Protein AF-A0A7Y3AX59-F1 (afdb_monomer)

Radius of gyration: 19.72 Å; Cα contacts (8 Å, |Δi|>4): 75; chains: 1; bounding box: 34×49×61 Å

Structure (mmCIF, N/CA/C/O backbone):
data_AF-A0A7Y3AX59-F1
#
_entry.id   AF-A0A7Y3AX59-F1
#
loop_
_atom_site.group_PDB
_atom_site.id
_atom_site.type_symbol
_atom_site.label_atom_id
_atom_site.label_alt_id
_atom_site.label_comp_id
_atom_site.label_asym_id
_atom_site.label_entity_id
_atom_site.label_seq_id
_atom_site.pdbx_PDB_ins_code
_atom_site.Cartn_x
_atom_site.Cartn_y
_atom_site.Cartn_z
_atom_site.occupancy
_atom_site.B_iso_or_equiv
_atom_site.auth_seq_id
_atom_site.auth_comp_id
_atom_site.auth_asym_id
_atom_site.auth_atom_id
_atom_site.pdbx_PDB_model_num
ATOM 1 N N . MET A 1 1 ? -11.140 39.026 41.147 1.00 36.81 1 MET A N 1
ATOM 2 C CA . MET A 1 1 ? -11.061 39.387 39.718 1.00 36.81 1 MET A CA 1
ATOM 3 C C . MET A 1 1 ? -10.270 38.293 39.015 1.00 36.81 1 MET A C 1
ATOM 5 O O . MET A 1 1 ? -9.092 38.132 39.285 1.00 36.81 1 MET A O 1
ATOM 9 N N . THR A 1 2 ? -11.024 37.458 38.293 1.00 37.19 2 THR A N 1
ATOM 10 C CA . THR A 1 2 ? -10.661 36.501 37.228 1.00 37.19 2 THR A CA 1
ATOM 11 C C . THR A 1 2 ? -9.332 35.735 37.302 1.00 37.19 2 THR A C 1
ATOM 13 O O . THR A 1 2 ? -8.316 36.144 36.750 1.00 37.19 2 THR A O 1
ATOM 16 N N . ALA A 1 3 ? -9.410 34.522 37.863 1.00 39.97 3 ALA A N 1
ATOM 17 C CA . ALA A 1 3 ? -8.539 33.414 37.489 1.00 39.97 3 ALA A CA 1
ATOM 18 C C . ALA A 1 3 ? -8.869 32.987 36.048 1.00 39.97 3 ALA A C 1
ATOM 20 O O . ALA A 1 3 ? -10.011 32.635 35.744 1.00 39.97 3 ALA A O 1
ATOM 21 N N . ILE A 1 4 ? -7.882 33.041 35.156 1.00 49.25 4 ILE A N 1
ATOM 22 C CA . ILE A 1 4 ? -7.990 32.502 33.799 1.00 49.25 4 ILE A CA 1
ATOM 23 C C . ILE A 1 4 ? -7.818 30.986 33.925 1.00 49.25 4 ILE A C 1
ATOM 25 O O . ILE A 1 4 ? -6.703 30.478 34.017 1.00 49.25 4 ILE A O 1
ATOM 29 N N . GLY A 1 5 ? -8.939 30.271 34.023 1.00 50.12 5 GLY A N 1
ATOM 30 C CA . GLY A 1 5 ? -8.960 28.814 33.921 1.00 50.12 5 GLY A CA 1
ATOM 31 C C . GLY A 1 5 ? -8.500 28.355 32.529 1.00 50.12 5 GLY A C 1
ATOM 32 O O . GLY A 1 5 ? -8.593 29.123 31.566 1.00 50.12 5 GLY A O 1
ATOM 33 N N . PRO A 1 6 ? -7.990 27.119 32.391 1.00 51.47 6 PRO A N 1
ATOM 34 C CA . PRO A 1 6 ? -7.560 26.609 31.100 1.00 51.47 6 PRO A CA 1
ATOM 35 C C . PRO A 1 6 ? -8.753 26.545 30.142 1.00 51.47 6 PRO A C 1
ATOM 37 O O . PRO A 1 6 ? -9.829 26.057 30.487 1.00 51.47 6 PRO A O 1
ATOM 40 N N . ILE A 1 7 ? -8.538 27.057 28.931 1.00 53.62 7 ILE A N 1
ATOM 41 C CA . ILE A 1 7 ? -9.505 27.102 27.835 1.00 53.62 7 ILE A CA 1
ATOM 42 C C . ILE A 1 7 ? -9.912 25.663 27.482 1.00 53.62 7 ILE A C 1
ATOM 44 O O . ILE A 1 7 ? -9.201 24.933 26.791 1.00 53.62 7 ILE A O 1
ATOM 48 N N . SER A 1 8 ? -11.071 25.257 27.994 1.00 53.12 8 SER A N 1
ATOM 49 C CA . SER A 1 8 ? -11.841 24.101 27.546 1.00 53.12 8 SER A CA 1
ATOM 50 C C . SER A 1 8 ? -12.310 24.375 26.116 1.00 53.12 8 SER A C 1
ATOM 52 O O . SER A 1 8 ? -13.215 25.185 25.925 1.00 53.12 8 SER A O 1
ATOM 54 N N . GLY A 1 9 ? -11.713 23.734 25.107 1.00 43.22 9 GLY A N 1
ATOM 55 C CA . GLY A 1 9 ? -12.254 23.860 23.748 1.00 43.22 9 GLY A CA 1
ATOM 56 C C . GLY A 1 9 ? -11.442 23.327 22.572 1.00 43.22 9 GLY A C 1
ATOM 57 O O . GLY A 1 9 ? -11.976 23.310 21.469 1.00 43.22 9 GLY A O 1
ATOM 58 N N . VAL A 1 10 ? -10.199 22.868 22.739 1.00 45.25 10 VAL A N 1
ATOM 59 C CA . VAL A 1 10 ? -9.483 22.231 21.617 1.00 45.25 10 VAL A CA 1
ATOM 60 C C . VAL A 1 10 ? -9.701 20.721 21.695 1.00 45.25 10 VAL A C 1
ATOM 62 O O . VAL A 1 10 ? -9.285 20.123 22.692 1.00 45.25 10 VAL A O 1
ATOM 65 N N . PRO A 1 11 ? -10.310 20.067 20.684 1.00 42.00 11 PRO A N 1
ATOM 66 C CA . PRO A 1 11 ? -10.328 18.616 20.623 1.00 42.00 11 PRO A CA 1
ATOM 67 C C . PRO A 1 11 ? -8.873 18.149 20.579 1.00 42.00 11 PRO A C 1
ATOM 69 O O . PRO A 1 11 ? -8.187 18.299 19.565 1.00 42.00 11 PRO A O 1
ATOM 72 N N . ARG A 1 12 ? -8.363 17.597 21.685 1.00 44.75 12 ARG A N 1
ATOM 73 C CA . ARG A 1 12 ? -7.166 16.763 21.609 1.00 44.75 12 ARG A CA 1
ATOM 74 C C . ARG A 1 12 ? -7.587 15.551 20.799 1.00 44.75 12 ARG A C 1
ATOM 76 O O . ARG A 1 12 ? -8.217 14.647 21.338 1.00 44.75 12 ARG A O 1
ATOM 83 N N . TYR A 1 13 ? -7.280 15.545 19.505 1.00 45.62 13 TYR A N 1
ATOM 84 C CA . TYR A 1 13 ? -7.302 14.313 18.733 1.00 45.62 13 TYR A CA 1
ATOM 85 C C . TYR A 1 13 ? -6.476 13.298 19.521 1.00 45.62 13 TYR A C 1
ATOM 87 O O . TYR A 1 13 ? -5.268 13.482 19.683 1.00 45.62 13 TYR A O 1
ATOM 95 N N . SER A 1 14 ? -7.128 12.275 20.076 1.00 65.31 14 SER A N 1
ATOM 96 C CA . SER A 1 14 ? -6.423 11.188 20.745 1.00 65.31 14 SER A CA 1
ATOM 97 C C . SER A 1 14 ? -5.360 10.649 19.786 1.00 65.31 14 SER A C 1
ATOM 99 O O . SER A 1 14 ? -5.554 10.630 18.564 1.00 65.31 14 SER A O 1
ATOM 101 N N . SER A 1 15 ? -4.207 10.232 20.313 1.00 64.06 15 SER A N 1
ATOM 102 C CA . SER A 1 15 ? -3.150 9.606 19.506 1.00 64.06 15 SER A CA 1
ATOM 103 C C . SER A 1 15 ? -3.705 8.468 18.635 1.00 64.06 15 SER A C 1
ATOM 105 O O . SER A 1 15 ? -3.232 8.250 17.520 1.00 64.06 15 SER A O 1
ATOM 107 N N . SER A 1 16 ? -4.779 7.831 19.107 1.00 70.50 16 SER A N 1
ATOM 108 C CA . SER A 1 16 ? -5.571 6.825 18.415 1.00 70.50 16 SER A CA 1
ATOM 109 C C . SER A 1 16 ? -6.221 7.316 17.123 1.00 70.50 16 SER A C 1
ATOM 111 O O . SER A 1 16 ? -5.998 6.748 16.052 1.00 70.50 16 SER A O 1
ATOM 113 N N . ASN A 1 17 ? -6.946 8.435 17.192 1.00 78.25 17 ASN A N 1
ATOM 114 C CA . ASN A 1 17 ? -7.568 9.047 16.020 1.00 78.25 17 ASN A CA 1
ATOM 115 C C . ASN A 1 17 ? -6.519 9.496 14.992 1.00 78.25 17 ASN A C 1
ATOM 117 O O . ASN A 1 17 ? -6.719 9.340 13.791 1.00 78.25 17 ASN A O 1
ATOM 121 N N . ASN A 1 18 ? -5.360 9.985 15.444 1.00 86.88 18 ASN A N 1
ATOM 122 C CA . ASN A 1 18 ? -4.266 10.351 14.542 1.00 86.88 18 ASN A CA 1
ATOM 123 C C . ASN A 1 18 ? -3.664 9.143 13.808 1.00 86.88 18 ASN A C 1
ATOM 125 O O . ASN A 1 18 ? -3.381 9.232 12.613 1.00 86.88 18 ASN A O 1
ATOM 129 N N . ALA A 1 19 ? -3.456 8.018 14.495 1.00 87.31 19 ALA A N 1
ATOM 130 C CA . ALA A 1 19 ? -2.891 6.816 13.886 1.00 87.31 19 ALA A CA 1
ATOM 131 C C . ALA A 1 19 ? -3.836 6.205 12.839 1.00 87.31 19 ALA A C 1
ATOM 133 O O . ALA A 1 19 ? -3.392 5.884 11.735 1.00 87.31 19 ALA A O 1
ATOM 134 N N . LEU A 1 20 ? -5.136 6.132 13.142 1.00 90.88 20 LEU A N 1
ATOM 135 C CA . LEU A 1 20 ? -6.150 5.660 12.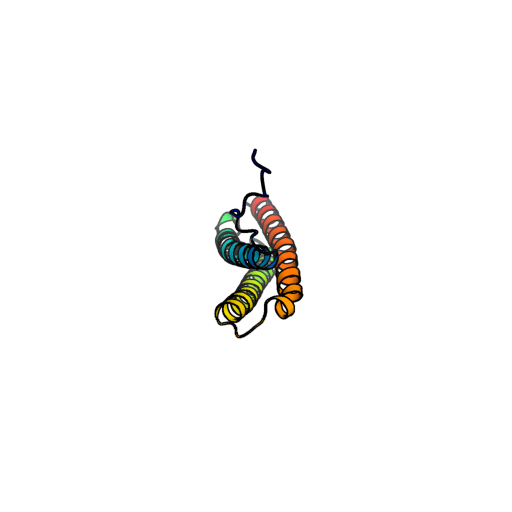198 1.00 90.88 20 LEU A CA 1
ATOM 136 C C . LEU A 1 20 ? -6.238 6.566 10.961 1.00 90.88 20 LEU A C 1
ATOM 138 O O . LEU A 1 20 ? -6.157 6.078 9.836 1.00 90.88 20 LEU A O 1
ATOM 142 N N . LEU A 1 21 ? -6.296 7.891 11.145 1.00 92.94 21 LEU A N 1
ATOM 143 C CA . LEU A 1 21 ? -6.308 8.847 10.028 1.00 92.94 21 LEU A CA 1
ATOM 144 C C . LEU A 1 21 ? -5.067 8.720 9.133 1.00 92.94 21 LEU A C 1
ATOM 146 O O . LEU A 1 21 ? -5.155 8.870 7.912 1.00 92.94 21 LEU A O 1
ATOM 150 N N . ARG A 1 22 ? -3.895 8.449 9.720 1.00 94.06 22 ARG A N 1
ATOM 151 C CA . ARG A 1 22 ? -2.669 8.183 8.955 1.00 94.06 22 ARG A CA 1
ATOM 152 C C . ARG A 1 22 ? -2.778 6.892 8.151 1.00 94.06 22 ARG A C 1
ATOM 154 O O . ARG A 1 22 ? -2.400 6.898 6.984 1.00 94.06 22 ARG A O 1
ATOM 161 N N . LEU A 1 23 ? -3.321 5.825 8.736 1.00 93.94 23 LEU A N 1
ATOM 162 C CA . LEU A 1 23 ? -3.534 4.561 8.033 1.00 93.94 23 LEU A CA 1
ATOM 163 C C . LEU A 1 23 ? -4.490 4.734 6.843 1.00 93.94 23 LEU A C 1
ATOM 165 O O . LEU A 1 23 ? -4.188 4.281 5.743 1.00 93.94 23 LEU A O 1
ATOM 169 N N . GLU A 1 24 ? -5.589 5.472 7.020 1.00 94.44 24 GLU A N 1
ATOM 170 C CA . GLU A 1 24 ? -6.520 5.791 5.930 1.00 94.44 24 GLU A CA 1
ATOM 171 C C . GLU A 1 24 ? -5.860 6.589 4.801 1.00 94.44 24 GLU A C 1
ATOM 173 O O . GLU A 1 24 ? -6.094 6.324 3.620 1.00 94.44 24 GLU A O 1
ATOM 178 N N . ARG A 1 25 ? -5.032 7.583 5.150 1.00 95.25 25 ARG A N 1
ATOM 179 C CA . ARG A 1 25 ? -4.266 8.363 4.168 1.00 95.25 25 ARG A CA 1
ATOM 180 C C . ARG A 1 25 ? -3.302 7.473 3.396 1.00 95.25 25 ARG A C 1
ATOM 182 O O . ARG A 1 25 ? -3.310 7.531 2.172 1.00 95.25 25 ARG A O 1
ATOM 189 N N . ASN A 1 26 ? -2.547 6.620 4.085 1.00 94.44 26 ASN A N 1
ATOM 190 C CA . ASN A 1 26 ? -1.648 5.666 3.440 1.00 94.44 26 ASN A CA 1
ATOM 191 C C . ASN A 1 26 ? -2.411 4.727 2.504 1.00 94.44 26 ASN A C 1
ATOM 193 O O . ASN A 1 26 ? -1.959 4.485 1.389 1.00 94.44 26 ASN A O 1
ATOM 197 N N . ASN A 1 27 ? -3.594 4.256 2.906 1.00 94.06 27 ASN A N 1
ATOM 198 C CA . ASN A 1 27 ? -4.406 3.386 2.062 1.00 94.06 27 ASN A CA 1
ATOM 199 C C . ASN A 1 27 ? -4.854 4.073 0.759 1.00 94.06 27 ASN A C 1
ATOM 201 O O . ASN A 1 27 ? -4.885 3.445 -0.296 1.00 94.06 27 ASN A O 1
ATOM 205 N N . ARG A 1 28 ? -5.132 5.384 0.807 1.00 94.31 28 ARG A N 1
ATOM 206 C CA . ARG A 1 28 ? -5.362 6.195 -0.401 1.00 94.31 28 ARG A CA 1
ATOM 207 C C . ARG A 1 28 ? -4.084 6.383 -1.220 1.00 94.31 28 ARG A C 1
ATOM 209 O O . ARG A 1 28 ? -4.130 6.261 -2.438 1.00 94.31 28 ARG A O 1
ATOM 216 N N . SER A 1 29 ? -2.941 6.631 -0.582 1.00 94.38 29 SER A N 1
ATOM 217 C CA . SER A 1 29 ? -1.660 6.774 -1.287 1.00 94.38 29 SER A CA 1
ATOM 218 C C . SER A 1 29 ? -1.229 5.495 -2.014 1.00 94.38 29 SER A C 1
ATOM 220 O O . SER A 1 29 ? -0.644 5.588 -3.091 1.00 94.38 29 SER A O 1
ATOM 222 N N . LEU A 1 30 ? -1.565 4.309 -1.488 1.00 93.69 30 LEU A N 1
ATOM 223 C CA . LEU A 1 30 ? -1.306 3.028 -2.160 1.00 93.69 30 LEU A CA 1
ATOM 224 C C . LEU A 1 30 ? -1.964 2.949 -3.543 1.00 93.69 30 LEU A C 1
ATOM 226 O O . LEU A 1 30 ? -1.338 2.442 -4.469 1.00 93.69 30 LEU A O 1
ATOM 230 N N . LEU A 1 31 ? -3.170 3.508 -3.707 1.00 91.25 31 LEU A N 1
ATOM 231 C CA . LEU A 1 31 ? -3.830 3.601 -5.016 1.00 91.25 31 LEU A CA 1
ATOM 232 C C . LEU A 1 31 ? -3.004 4.438 -5.995 1.00 91.25 31 LEU A C 1
ATOM 234 O O . LEU A 1 31 ? -2.751 4.013 -7.116 1.00 91.25 31 LEU A O 1
ATOM 238 N N . SER A 1 32 ? -2.521 5.599 -5.546 1.00 92.19 32 SER A N 1
ATOM 239 C CA . SER A 1 32 ? -1.698 6.474 -6.384 1.00 92.19 32 SER A CA 1
ATOM 240 C C . SER A 1 32 ? -0.360 5.823 -6.760 1.00 92.19 32 SER A C 1
ATOM 242 O O . SER A 1 32 ? 0.122 6.001 -7.879 1.00 92.19 32 SER A O 1
ATOM 244 N N . LEU A 1 33 ? 0.251 5.047 -5.858 1.00 93.50 33 LEU A N 1
ATOM 245 C CA . LEU A 1 33 ? 1.461 4.276 -6.170 1.00 93.50 33 LEU A CA 1
ATOM 246 C C . LEU A 1 33 ? 1.186 3.184 -7.212 1.00 93.50 33 LEU A C 1
ATOM 248 O O . LEU A 1 33 ? 1.981 3.005 -8.134 1.00 93.50 33 LEU A O 1
ATOM 252 N N . GLU A 1 34 ? 0.054 2.492 -7.095 1.00 93.62 34 GLU A N 1
ATOM 253 C CA . GLU A 1 34 ? -0.376 1.472 -8.052 1.00 93.62 34 GLU A CA 1
ATOM 254 C C . GLU A 1 34 ? -0.608 2.068 -9.451 1.00 93.62 34 GLU A C 1
ATOM 256 O O . GLU A 1 34 ? -0.141 1.517 -10.448 1.00 93.62 34 GLU A O 1
ATOM 261 N N . GLU A 1 35 ? -1.265 3.227 -9.535 1.00 92.25 35 GLU A N 1
ATOM 262 C CA . GLU A 1 35 ? -1.467 3.962 -10.790 1.00 92.25 35 GLU A CA 1
ATOM 263 C C . GLU A 1 35 ? -0.143 4.408 -11.419 1.00 92.25 35 GLU A C 1
ATOM 265 O O . GLU A 1 35 ? 0.055 4.246 -12.624 1.00 92.25 35 GLU A O 1
ATOM 270 N N . LYS A 1 36 ? 0.803 4.906 -10.612 1.00 91.25 36 LYS A N 1
ATOM 271 C CA . LYS A 1 36 ? 2.142 5.275 -11.097 1.00 91.25 36 LYS A CA 1
ATOM 272 C C . LYS A 1 36 ? 2.869 4.081 -11.704 1.00 91.25 36 LYS A C 1
ATOM 274 O O . LYS A 1 36 ? 3.436 4.220 -12.785 1.00 91.25 36 LYS A O 1
ATOM 279 N N . LEU A 1 37 ? 2.822 2.914 -11.057 1.00 92.50 37 LEU A N 1
ATOM 280 C CA . LEU A 1 37 ? 3.426 1.693 -11.598 1.00 92.50 37 LEU A CA 1
ATOM 281 C C . LEU A 1 37 ? 2.782 1.247 -12.912 1.00 92.50 37 LEU A C 1
ATOM 283 O O . LEU A 1 37 ? 3.470 0.675 -13.744 1.00 92.50 37 LEU A O 1
ATOM 287 N N . LYS A 1 38 ? 1.489 1.509 -13.123 1.00 90.75 38 LYS A N 1
ATOM 288 C CA . LYS A 1 38 ? 0.791 1.183 -14.379 1.00 90.75 38 LYS A CA 1
ATOM 289 C C . LYS A 1 38 ? 1.104 2.153 -15.524 1.00 90.75 38 LYS A C 1
ATOM 291 O O . LYS A 1 38 ? 0.668 1.914 -16.646 1.00 90.75 38 LYS A O 1
ATOM 296 N N . SER A 1 39 ? 1.826 3.245 -15.266 1.00 91.25 39 SER A N 1
ATOM 297 C CA . SER A 1 39 ? 2.202 4.199 -16.312 1.00 91.25 39 SER A CA 1
ATOM 298 C C . SER A 1 39 ? 3.175 3.590 -17.327 1.00 91.25 39 SER A C 1
ATOM 300 O O . SER A 1 39 ? 4.003 2.751 -16.982 1.00 91.25 39 SER A O 1
ATOM 302 N N . TYR A 1 40 ? 3.128 4.075 -18.571 1.00 88.06 40 TYR A N 1
ATOM 303 C CA . TYR A 1 40 ? 4.002 3.609 -19.659 1.00 88.06 40 TYR A CA 1
ATOM 304 C C . TYR A 1 40 ? 5.501 3.772 -19.343 1.00 88.06 40 TYR A C 1
ATOM 306 O O . TYR A 1 40 ? 6.326 2.945 -19.706 1.00 88.06 40 TYR A O 1
ATOM 314 N N . VAL A 1 41 ? 5.861 4.805 -18.575 1.00 87.12 41 VAL A N 1
ATOM 315 C CA . VAL A 1 41 ? 7.242 5.050 -18.109 1.00 87.12 41 VAL A CA 1
ATOM 316 C C . VAL A 1 41 ? 7.751 3.933 -17.184 1.00 87.12 41 VAL A C 1
ATOM 318 O O . VAL A 1 41 ? 8.953 3.775 -16.992 1.00 87.12 41 VAL A O 1
ATOM 321 N N . CYS A 1 42 ? 6.838 3.168 -16.590 1.00 91.94 42 CYS A N 1
ATOM 322 C CA . CYS A 1 42 ? 7.131 2.069 -15.680 1.00 91.94 42 CYS A CA 1
ATOM 323 C C . CYS A 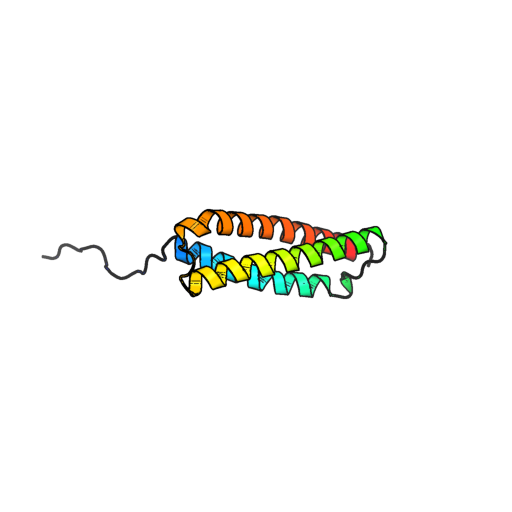1 42 ? 7.050 0.693 -16.356 1.00 91.94 42 CYS A C 1
ATOM 325 O O . 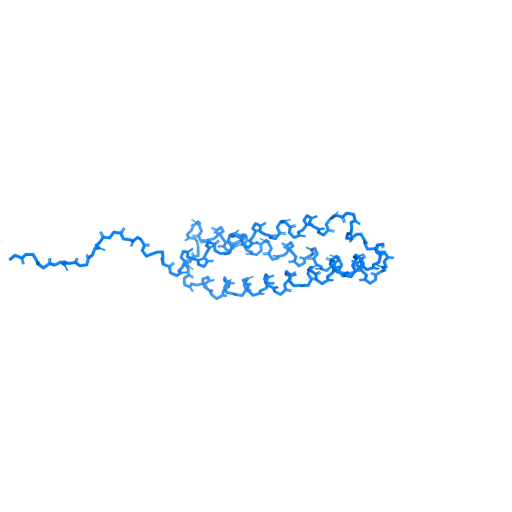CYS A 1 42 ? 7.144 -0.320 -15.657 1.00 91.94 42 CYS A O 1
ATOM 327 N N . GLU A 1 43 ? 6.870 0.638 -17.679 1.00 92.06 43 GLU A N 1
ATOM 328 C CA . GLU A 1 43 ? 6.771 -0.621 -18.411 1.00 92.06 43 GLU A CA 1
ATOM 329 C C . GLU A 1 43 ? 8.096 -1.407 -18.333 1.00 92.06 43 GLU A C 1
ATOM 331 O O . GLU A 1 43 ? 9.168 -0.874 -18.648 1.00 92.06 43 GLU A O 1
ATOM 336 N N . PRO A 1 44 ? 8.067 -2.671 -17.875 1.00 93.12 44 PRO A N 1
ATOM 337 C CA . PRO A 1 44 ? 9.278 -3.450 -17.679 1.00 93.12 44 PRO A CA 1
ATOM 338 C C . PRO A 1 44 ? 9.870 -3.901 -19.020 1.00 93.12 44 PRO A C 1
ATOM 340 O O . PRO A 1 44 ? 9.273 -4.691 -19.744 1.00 93.12 44 PRO A O 1
ATOM 343 N N . LYS A 1 45 ? 11.097 -3.458 -19.316 1.00 91.00 45 LYS A N 1
ATOM 344 C CA . LYS A 1 45 ? 11.828 -3.823 -20.549 1.00 91.00 45 LYS A CA 1
ATOM 345 C C . LYS A 1 45 ? 12.689 -5.083 -20.416 1.00 91.00 45 LYS A C 1
ATOM 347 O O . LYS A 1 45 ? 13.253 -5.565 -21.394 1.00 91.00 45 LYS A O 1
ATOM 352 N N . THR A 1 46 ? 12.822 -5.613 -19.204 1.00 93.06 46 THR A N 1
ATOM 353 C CA . THR A 1 46 ? 13.589 -6.828 -18.915 1.00 93.06 46 THR A CA 1
ATOM 354 C C . THR A 1 46 ? 12.783 -7.752 -18.014 1.00 93.06 46 THR A C 1
ATOM 356 O O . THR A 1 46 ? 11.905 -7.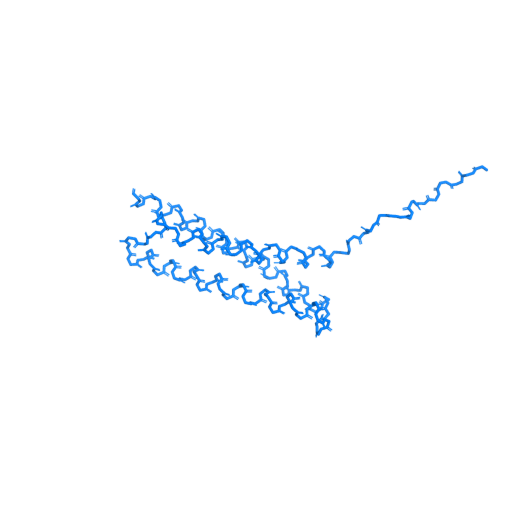312 -17.268 1.00 93.06 46 THR A O 1
ATOM 359 N N . ARG A 1 47 ? 13.126 -9.043 -18.028 1.00 93.88 47 ARG A N 1
ATOM 360 C CA . ARG A 1 47 ? 12.512 -10.031 -17.135 1.00 93.88 47 ARG A CA 1
ATOM 361 C C . ARG A 1 47 ? 12.655 -9.649 -15.657 1.00 93.88 47 ARG A C 1
ATOM 363 O O . ARG A 1 47 ? 11.692 -9.760 -14.909 1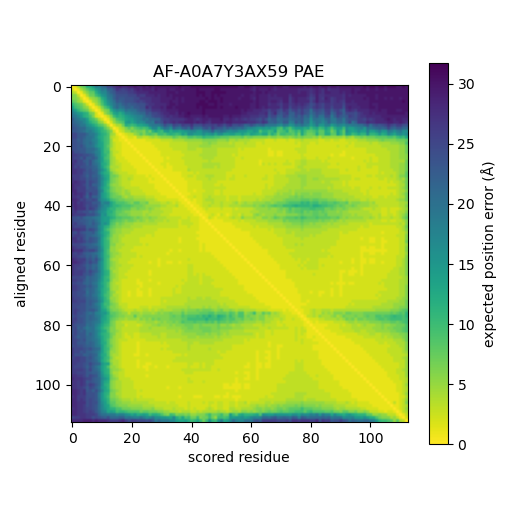.00 93.88 47 ARG A O 1
ATOM 370 N N . SER A 1 48 ? 13.824 -9.159 -15.245 1.00 93.75 48 SER A N 1
ATOM 371 C CA . SER A 1 48 ? 14.061 -8.751 -13.855 1.00 93.75 48 SER A CA 1
ATOM 372 C C . SER A 1 48 ? 13.206 -7.550 -13.443 1.00 93.75 48 SER A C 1
ATOM 374 O O . SER A 1 48 ? 12.700 -7.512 -12.322 1.00 93.75 48 SER A O 1
ATOM 376 N N . LEU A 1 49 ? 12.995 -6.585 -14.347 1.00 93.56 49 LEU A N 1
ATOM 377 C CA . LEU A 1 49 ? 12.078 -5.471 -14.104 1.00 93.56 49 LEU A CA 1
ATOM 378 C C . LEU A 1 49 ? 10.632 -5.956 -14.014 1.00 93.56 49 LEU A C 1
ATOM 380 O O . LEU A 1 49 ? 9.913 -5.509 -13.128 1.00 93.56 49 LEU A O 1
ATOM 384 N N . TYR A 1 50 ? 10.224 -6.900 -14.864 1.00 95.31 50 TYR A N 1
ATOM 385 C CA . TYR A 1 50 ? 8.882 -7.480 -14.810 1.00 95.31 50 TYR A CA 1
ATOM 386 C C . TYR A 1 50 ? 8.625 -8.173 -13.468 1.00 95.31 50 TYR A C 1
ATOM 388 O O . TYR A 1 50 ? 7.662 -7.846 -12.778 1.00 95.31 50 TYR A O 1
ATOM 396 N N . GLU A 1 51 ? 9.529 -9.058 -13.042 1.00 96.62 51 GLU A N 1
ATOM 397 C CA . GLU A 1 51 ? 9.423 -9.759 -11.757 1.00 96.62 51 GLU A CA 1
ATOM 398 C C . GLU A 1 51 ? 9.369 -8.772 -10.577 1.00 96.62 51 GLU A C 1
ATOM 400 O O . GLU A 1 51 ? 8.573 -8.936 -9.647 1.00 96.62 51 GLU A O 1
ATOM 405 N N . LYS A 1 52 ? 10.163 -7.694 -10.635 1.00 96.00 52 LYS A N 1
ATOM 406 C CA . LYS A 1 52 ? 10.149 -6.638 -9.617 1.00 96.00 52 LYS A CA 1
ATOM 407 C C . LYS A 1 52 ? 8.837 -5.850 -9.621 1.00 96.00 52 LYS A C 1
ATOM 409 O O . LYS A 1 52 ? 8.285 -5.608 -8.551 1.00 96.00 52 LYS A O 1
ATOM 414 N N . MET A 1 53 ? 8.320 -5.483 -10.791 1.00 95.94 53 MET A N 1
ATOM 415 C CA . MET A 1 53 ? 7.041 -4.785 -10.938 1.00 95.94 53 MET A CA 1
ATOM 416 C C . MET A 1 53 ? 5.881 -5.614 -10.379 1.00 95.94 53 MET A C 1
ATOM 418 O O . MET A 1 53 ? 5.069 -5.094 -9.616 1.00 95.94 53 MET A O 1
ATOM 422 N N . GLU A 1 54 ? 5.819 -6.902 -10.719 1.00 95.94 54 GLU A N 1
ATOM 423 C CA . GLU A 1 54 ? 4.770 -7.806 -10.238 1.00 95.94 54 GLU A CA 1
ATOM 424 C C . GLU A 1 54 ? 4.853 -8.007 -8.721 1.00 95.94 54 GLU A C 1
ATOM 426 O O . GLU A 1 54 ? 3.841 -7.922 -8.024 1.00 95.94 54 GLU A O 1
ATOM 431 N N . SER A 1 55 ? 6.063 -8.166 -8.177 1.00 96.94 55 SER A N 1
ATOM 432 C CA . SER A 1 55 ? 6.279 -8.215 -6.726 1.00 96.94 55 SER A CA 1
ATOM 433 C C . SER A 1 55 ? 5.762 -6.951 -6.023 1.00 96.94 55 SER A C 1
ATOM 435 O O . SER A 1 55 ? 5.078 -7.041 -5.000 1.00 96.94 55 SER A O 1
ATOM 437 N N . LEU A 1 56 ? 6.010 -5.768 -6.599 1.00 97.38 56 LEU A N 1
ATOM 438 C CA . LEU A 1 56 ? 5.518 -4.498 -6.061 1.00 97.38 56 LEU A CA 1
ATOM 439 C C . LEU A 1 56 ? 3.993 -4.385 -6.125 1.00 97.38 56 LEU A C 1
ATOM 441 O O . LEU A 1 56 ? 3.386 -3.986 -5.133 1.00 97.38 56 LEU A O 1
ATOM 445 N N . LYS A 1 57 ? 3.365 -4.762 -7.244 1.00 95.75 57 LYS A N 1
ATOM 446 C CA . LYS A 1 57 ? 1.898 -4.764 -7.379 1.00 95.75 57 LYS A CA 1
ATOM 447 C C . LYS A 1 57 ? 1.243 -5.670 -6.341 1.00 95.75 57 LYS A C 1
ATOM 449 O O . LYS A 1 57 ? 0.327 -5.233 -5.648 1.00 95.75 57 LYS A O 1
ATOM 454 N N . ASN A 1 58 ? 1.755 -6.890 -6.186 1.00 96.44 58 ASN A N 1
ATOM 455 C CA . ASN A 1 58 ? 1.257 -7.835 -5.187 1.00 96.44 58 ASN A CA 1
ATOM 456 C C . ASN A 1 58 ? 1.434 -7.284 -3.767 1.00 96.44 58 ASN A C 1
ATOM 458 O O . ASN A 1 58 ? 0.512 -7.342 -2.957 1.00 96.44 58 ASN A O 1
ATOM 462 N N . GLY A 1 59 ? 2.588 -6.674 -3.476 1.00 96.75 59 GLY A N 1
ATOM 463 C CA . GLY A 1 59 ? 2.830 -5.998 -2.202 1.00 96.75 59 GLY A CA 1
ATOM 464 C C . GLY A 1 59 ? 1.835 -4.867 -1.923 1.00 96.75 59 GLY A C 1
ATOM 465 O O . GLY A 1 59 ? 1.300 -4.788 -0.818 1.00 96.75 59 GLY A O 1
ATOM 466 N N . LEU A 1 60 ? 1.553 -4.017 -2.919 1.00 96.00 60 LEU A N 1
ATOM 467 C CA . LEU A 1 60 ? 0.609 -2.898 -2.796 1.00 96.00 60 LEU A CA 1
ATOM 468 C C . LEU A 1 60 ? -0.816 -3.404 -2.555 1.00 96.00 60 LEU A C 1
ATOM 470 O O . LEU A 1 60 ? -1.491 -2.906 -1.655 1.00 96.00 60 LEU A O 1
ATOM 474 N N . ALA A 1 61 ? -1.255 -4.409 -3.318 1.00 94.94 61 ALA A N 1
ATOM 475 C CA . ALA A 1 61 ? -2.583 -5.001 -3.190 1.00 94.94 61 ALA A CA 1
ATOM 476 C C . ALA A 1 61 ? -2.789 -5.6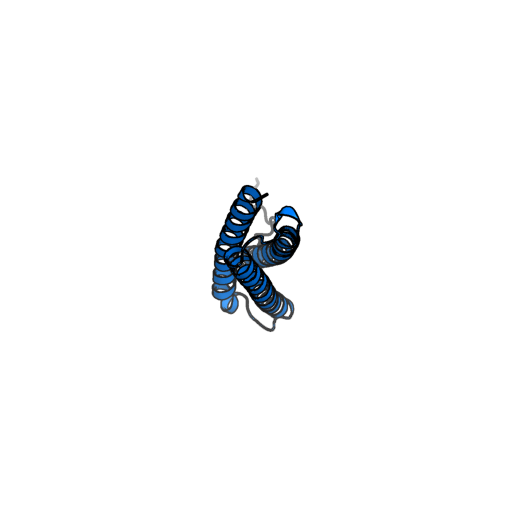57 -1.816 1.00 94.94 61 ALA A C 1
ATOM 478 O O . ALA A 1 61 ? -3.786 -5.382 -1.146 1.00 94.94 61 ALA A O 1
ATOM 479 N N . ASN A 1 62 ? -1.817 -6.453 -1.359 1.00 96.38 62 ASN A N 1
ATOM 480 C CA . ASN A 1 62 ? -1.879 -7.122 -0.059 1.00 96.38 62 ASN A CA 1
ATOM 481 C C . ASN A 1 62 ? -1.920 -6.111 1.091 1.00 96.38 62 ASN A C 1
ATOM 483 O O . ASN A 1 62 ? -2.752 -6.221 1.994 1.00 96.38 62 ASN A O 1
ATOM 487 N N . LEU A 1 63 ? -1.054 -5.094 1.041 1.00 96.50 63 LEU A N 1
ATOM 488 C CA . LEU A 1 63 ? -1.009 -4.051 2.061 1.00 96.50 63 LEU A CA 1
ATOM 489 C C . LEU A 1 63 ? -2.311 -3.242 2.090 1.00 96.50 63 LEU A C 1
ATOM 491 O O . LEU A 1 63 ? -2.825 -2.931 3.161 1.00 96.50 63 LEU A O 1
ATOM 495 N N . LYS A 1 64 ? -2.876 -2.942 0.918 1.00 95.69 64 LYS A N 1
ATOM 496 C CA . LYS A 1 64 ? -4.158 -2.246 0.795 1.00 95.69 64 LYS A CA 1
ATOM 497 C C . LYS A 1 64 ? -5.312 -3.051 1.397 1.00 95.69 64 LYS A C 1
ATOM 499 O O . LYS A 1 64 ? -6.112 -2.475 2.131 1.00 95.69 64 LYS A O 1
ATOM 504 N N . SER A 1 65 ? -5.394 -4.355 1.109 1.00 96.06 65 SER A N 1
ATOM 505 C CA . SER A 1 65 ? -6.427 -5.231 1.689 1.00 96.06 65 SER A CA 1
ATOM 506 C C . SER A 1 65 ? -6.313 -5.272 3.209 1.00 96.06 65 SER A C 1
ATOM 508 O O . SER A 1 65 ? -7.269 -4.952 3.908 1.00 96.06 65 SER A O 1
ATOM 510 N N . SER A 1 66 ? -5.108 -5.534 3.722 1.00 96.38 66 SER A N 1
ATOM 511 C CA . SER A 1 66 ? -4.869 -5.625 5.164 1.00 96.38 66 SER A CA 1
ATOM 512 C C . SER A 1 66 ? -5.152 -4.304 5.894 1.00 96.38 66 SER A C 1
ATOM 514 O O . SER A 1 66 ? -5.749 -4.293 6.970 1.00 96.38 66 SER A O 1
ATOM 516 N N . ASN A 1 67 ? -4.792 -3.164 5.295 1.00 96.25 67 ASN A N 1
ATOM 517 C CA . ASN A 1 67 ? -5.133 -1.851 5.844 1.00 96.25 67 ASN A CA 1
ATOM 518 C C . ASN A 1 67 ? -6.643 -1.621 5.865 1.00 96.25 67 ASN A C 1
ATOM 520 O O . ASN A 1 67 ? -7.159 -1.078 6.841 1.00 96.25 67 ASN A O 1
ATOM 524 N N . LEU A 1 68 ? -7.345 -2.002 4.793 1.00 95.75 68 LEU A N 1
ATOM 525 C CA . LEU A 1 68 ? -8.792 -1.850 4.698 1.00 95.75 68 LEU A CA 1
ATOM 526 C C . LEU A 1 68 ? -9.507 -2.690 5.759 1.00 95.75 68 LEU A C 1
ATOM 528 O O . LEU A 1 68 ? -10.403 -2.172 6.411 1.00 95.75 68 LEU A O 1
ATOM 532 N N . GLU A 1 69 ? -9.073 -3.929 5.984 1.00 96.12 69 GLU A N 1
ATOM 533 C CA . GLU A 1 69 ? -9.607 -4.803 7.036 1.00 96.12 69 GLU A CA 1
ATOM 534 C C . GLU A 1 69 ? -9.492 -4.158 8.425 1.00 96.12 69 GLU A C 1
ATOM 536 O O . GLU A 1 69 ? -10.483 -4.083 9.150 1.00 96.12 69 GLU A O 1
ATOM 541 N N . ILE A 1 70 ? -8.321 -3.607 8.771 1.00 94.75 70 ILE A N 1
ATOM 542 C CA . ILE A 1 70 ? -8.106 -2.917 10.056 1.00 94.75 70 ILE A CA 1
ATOM 543 C C . ILE A 1 70 ? -8.979 -1.660 10.162 1.00 94.75 70 ILE A C 1
ATOM 545 O O . ILE A 1 70 ? -9.599 -1.420 11.198 1.00 94.75 70 ILE A O 1
ATOM 549 N N . ILE A 1 71 ? -9.036 -0.847 9.101 1.00 94.25 71 ILE A N 1
ATOM 550 C CA . ILE A 1 71 ? -9.846 0.380 9.076 1.00 94.25 71 ILE A CA 1
ATOM 551 C C . ILE A 1 71 ? -11.327 0.046 9.276 1.00 94.25 71 ILE A C 1
ATOM 553 O O . ILE A 1 71 ? -11.988 0.706 10.076 1.00 94.25 71 ILE A O 1
ATOM 557 N N . THR A 1 72 ? -11.843 -0.959 8.567 1.00 94.94 72 THR A N 1
ATOM 558 C CA . THR A 1 72 ? -13.241 -1.388 8.667 1.00 94.94 72 THR A CA 1
ATOM 559 C C . THR A 1 72 ? -13.539 -1.943 10.057 1.00 94.94 72 THR A C 1
ATOM 561 O O . THR A 1 72 ? -14.468 -1.469 10.698 1.00 94.94 72 THR A O 1
ATOM 564 N N . ALA A 1 73 ? -12.696 -2.833 10.592 1.00 94.06 73 ALA A N 1
ATOM 565 C CA . ALA A 1 73 ? -12.896 -3.408 11.924 1.00 94.06 73 ALA A CA 1
ATOM 566 C C . ALA A 1 73 ? -12.910 -2.352 13.049 1.00 94.06 73 ALA A C 1
ATOM 568 O O . ALA A 1 73 ? -13.670 -2.463 14.012 1.00 94.06 73 ALA A O 1
ATOM 569 N N . LEU A 1 74 ? -12.092 -1.301 12.925 1.00 91.81 74 LEU A N 1
ATOM 570 C CA . LEU A 1 74 ? -12.087 -0.178 13.868 1.00 91.81 74 LEU A CA 1
ATOM 571 C C . LEU A 1 74 ? -13.326 0.715 13.736 1.00 91.81 74 LEU A C 1
ATOM 573 O O . LEU A 1 74 ? -13.810 1.232 14.743 1.00 91.81 74 LEU A O 1
ATOM 577 N N . LYS A 1 75 ? -13.832 0.917 12.513 1.00 90.62 75 LYS A N 1
ATOM 578 C CA . LYS A 1 75 ? -15.042 1.716 12.249 1.00 90.62 75 LYS A CA 1
ATOM 579 C C . LYS A 1 75 ? -16.318 1.008 12.676 1.00 90.62 75 LYS A C 1
ATOM 581 O O . LYS A 1 75 ? -17.203 1.655 13.223 1.00 90.62 75 LYS A O 1
ATOM 586 N N . ASP A 1 76 ? -16.373 -0.301 12.475 1.00 93.88 76 ASP A N 1
ATOM 587 C CA . ASP A 1 76 ? -17.509 -1.142 12.849 1.00 93.88 76 ASP A CA 1
ATOM 588 C C . ASP A 1 76 ? -17.485 -1.510 14.343 1.00 93.88 76 ASP A C 1
ATOM 590 O O . ASP A 1 76 ? -18.356 -2.231 14.825 1.00 93.88 76 ASP A O 1
ATOM 594 N N . HIS A 1 77 ? -16.492 -1.010 15.091 1.00 88.88 77 HIS A N 1
ATOM 595 C CA . HIS A 1 77 ? -16.280 -1.280 16.514 1.00 88.88 77 HIS A CA 1
ATOM 596 C C . HIS A 1 77 ? -16.133 -2.774 16.856 1.00 88.88 77 HIS A C 1
ATOM 598 O O . HIS A 1 77 ? -16.325 -3.173 18.003 1.00 88.88 77 HIS A O 1
ATOM 604 N N . THR A 1 78 ? -15.750 -3.602 15.880 1.00 89.44 78 THR A N 1
ATOM 605 C CA . THR A 1 78 ? -15.458 -5.030 16.078 1.00 89.44 78 THR A CA 1
ATOM 606 C C . THR A 1 78 ? -14.035 -5.266 16.586 1.00 89.44 78 THR A C 1
ATOM 608 O O . THR A 1 78 ? -13.714 -6.366 17.028 1.00 89.44 78 THR A O 1
ATOM 611 N N . LEU A 1 79 ? -13.176 -4.247 16.508 1.00 88.94 79 LEU A N 1
ATOM 612 C CA . LEU A 1 79 ? -11.812 -4.232 17.027 1.00 88.94 79 LEU A CA 1
ATOM 613 C C . LEU A 1 79 ? -11.601 -2.958 17.850 1.00 88.94 79 LEU A C 1
ATOM 615 O O . LEU A 1 79 ? -11.960 -1.864 17.407 1.00 88.94 79 LEU A O 1
ATOM 619 N N . PHE A 1 80 ? -10.996 -3.072 19.034 1.00 88.75 80 PHE A N 1
ATOM 620 C CA . PHE A 1 80 ? -10.622 -1.896 19.815 1.00 88.75 80 PHE A CA 1
ATOM 621 C C . PHE A 1 80 ? -9.290 -1.325 19.340 1.00 88.75 80 PHE A C 1
ATOM 623 O O . PHE A 1 80 ? -8.390 -2.034 18.890 1.00 88.75 80 PHE A O 1
ATOM 630 N N . PHE A 1 81 ? -9.142 -0.008 19.474 1.00 88.19 81 PHE A N 1
ATOM 631 C CA . PHE A 1 81 ? -7.932 0.670 19.024 1.00 88.19 81 PHE A CA 1
ATOM 632 C C . PHE A 1 81 ? -6.664 0.162 19.726 1.00 88.19 81 PHE A C 1
ATOM 634 O O . PHE A 1 81 ? -5.633 0.024 19.072 1.00 88.19 81 PHE A O 1
ATOM 641 N N . GLU A 1 82 ? -6.725 -0.104 21.034 1.00 89.25 82 GLU A N 1
ATOM 642 C CA . GLU A 1 82 ? -5.555 -0.582 21.783 1.00 89.25 82 GLU A CA 1
ATOM 643 C C . GLU A 1 82 ? -5.058 -1.936 21.262 1.00 89.25 82 GLU A C 1
ATOM 645 O O . GLU A 1 82 ? -3.848 -2.120 21.138 1.00 89.25 82 GLU A O 1
ATOM 650 N N . ASP A 1 83 ? -5.968 -2.813 20.831 1.00 90.50 83 ASP A N 1
ATOM 651 C CA . ASP A 1 83 ? -5.626 -4.104 20.224 1.00 90.50 83 ASP A CA 1
ATOM 652 C C . ASP A 1 83 ? -5.043 -3.930 18.812 1.00 90.50 83 ASP A C 1
ATOM 654 O O . ASP A 1 83 ? -4.126 -4.640 18.404 1.00 90.50 83 ASP A O 1
ATOM 658 N N . ALA A 1 84 ? -5.534 -2.940 18.061 1.00 91.12 84 ALA A N 1
ATOM 659 C CA . ALA A 1 84 ? -5.086 -2.663 16.696 1.00 91.12 84 ALA A CA 1
ATOM 660 C C . ALA A 1 84 ? -3.775 -1.868 16.617 1.00 91.12 84 ALA A C 1
ATOM 662 O O . ALA A 1 84 ? -3.176 -1.772 15.545 1.00 91.12 84 ALA A O 1
ATOM 663 N N . LYS A 1 85 ? -3.342 -1.235 17.710 1.00 91.69 85 LYS A N 1
ATOM 664 C CA . LYS A 1 85 ? -2.282 -0.217 17.709 1.00 91.69 85 LYS A CA 1
ATOM 665 C C . LYS A 1 85 ? -0.975 -0.714 17.101 1.00 91.69 85 LYS A C 1
ATOM 667 O O . LYS A 1 85 ? -0.362 -0.003 16.299 1.00 91.69 85 LYS A O 1
ATOM 672 N N . GLU A 1 86 ? -0.568 -1.924 17.464 1.00 93.06 86 GLU A N 1
ATOM 673 C CA . GLU A 1 86 ? 0.662 -2.522 16.953 1.00 93.06 86 GLU A CA 1
ATOM 674 C C . GLU A 1 86 ? 0.525 -2.889 15.475 1.00 93.06 86 GLU A C 1
ATOM 676 O O . GLU A 1 86 ? 1.387 -2.535 14.672 1.00 93.06 86 GLU A O 1
ATOM 681 N N . SER A 1 87 ? -0.613 -3.462 15.075 1.00 94.19 87 SER A N 1
ATOM 682 C CA . SER A 1 87 ? -0.902 -3.737 13.667 1.00 94.19 87 SER A CA 1
ATOM 683 C C . SER A 1 87 ? -0.879 -2.457 12.832 1.00 94.19 87 SER A C 1
ATOM 685 O O . SER A 1 87 ? -0.222 -2.424 11.797 1.00 94.19 87 SER A O 1
ATOM 687 N N . ILE A 1 88 ? -1.505 -1.367 13.293 1.00 93.88 88 ILE A N 1
ATOM 688 C CA . ILE A 1 88 ? -1.458 -0.065 12.610 1.00 93.88 88 ILE A CA 1
ATOM 689 C C . ILE A 1 88 ? -0.005 0.396 12.456 1.00 93.88 88 ILE A C 1
ATOM 691 O O . ILE A 1 88 ? 0.393 0.813 11.369 1.00 93.88 88 ILE A O 1
ATOM 695 N N . ARG A 1 89 ? 0.805 0.313 13.519 1.00 94.38 89 ARG A N 1
ATOM 696 C CA . ARG A 1 89 ? 2.224 0.692 13.478 1.00 94.38 89 ARG A CA 1
ATOM 697 C C . ARG A 1 89 ? 2.982 -0.110 12.420 1.00 94.38 89 ARG A C 1
ATOM 699 O O . ARG A 1 89 ? 3.684 0.484 11.604 1.00 94.38 89 ARG A O 1
ATOM 706 N N . GLU A 1 90 ? 2.809 -1.428 12.395 1.00 96.12 90 GLU A N 1
ATOM 707 C CA . GLU A 1 90 ? 3.419 -2.293 11.386 1.00 96.12 90 GLU A CA 1
ATOM 708 C C . GLU A 1 90 ? 2.983 -1.934 9.966 1.00 96.12 90 GLU A C 1
ATOM 710 O O . GLU A 1 90 ? 3.825 -1.866 9.071 1.00 96.12 90 GLU A O 1
ATOM 715 N N . GLN A 1 91 ? 1.691 -1.675 9.747 1.00 96.62 91 GLN A N 1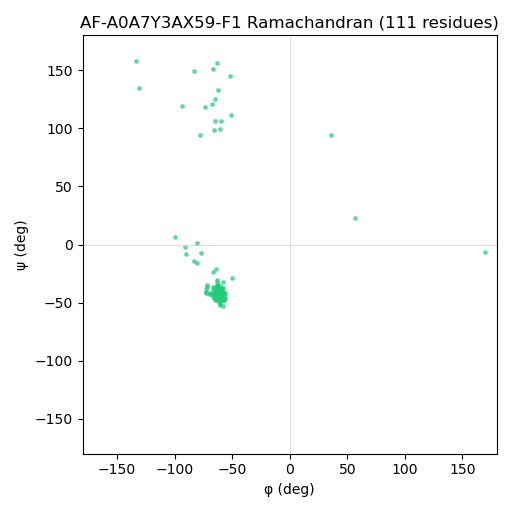
ATOM 716 C CA . GLN A 1 91 ? 1.188 -1.285 8.431 1.00 96.62 91 GLN A CA 1
ATOM 717 C C . GLN A 1 91 ? 1.796 0.036 7.945 1.00 96.62 91 GLN A C 1
ATOM 719 O O . GLN A 1 91 ? 2.120 0.181 6.763 1.00 96.62 91 GLN A O 1
ATOM 724 N N . LEU A 1 92 ? 2.002 0.999 8.849 1.00 94.50 92 LEU A N 1
ATOM 725 C CA . LEU A 1 92 ? 2.654 2.267 8.519 1.00 94.50 92 LEU A CA 1
ATOM 726 C C . LEU A 1 92 ? 4.126 2.071 8.121 1.00 94.50 92 LEU A C 1
ATOM 728 O O . LEU A 1 92 ? 4.591 2.735 7.195 1.00 94.50 92 LEU A O 1
ATOM 732 N N . GLU A 1 93 ? 4.855 1.165 8.776 1.00 96.44 93 GLU A N 1
ATOM 733 C CA . GLU A 1 93 ? 6.245 0.854 8.410 1.00 96.44 93 GLU A CA 1
ATOM 734 C C . GLU A 1 93 ? 6.334 0.049 7.104 1.00 96.44 93 GLU A C 1
ATOM 736 O O . GLU A 1 93 ? 7.146 0.375 6.233 1.00 96.44 93 GLU A O 1
ATOM 741 N N . LYS A 1 94 ? 5.441 -0.932 6.903 1.00 96.56 94 LYS A N 1
ATOM 742 C CA . LYS A 1 94 ? 5.310 -1.676 5.638 1.00 96.56 94 LYS A CA 1
ATOM 743 C C . LYS A 1 94 ? 5.035 -0.732 4.467 1.00 96.56 94 LYS A C 1
ATOM 745 O O . LYS A 1 94 ? 5.660 -0.876 3.418 1.00 96.56 94 LYS A O 1
ATOM 750 N N . TYR A 1 95 ? 4.166 0.264 4.663 1.00 96.56 95 TYR A N 1
ATOM 751 C CA . TYR A 1 95 ? 3.899 1.301 3.664 1.00 96.56 95 TYR A CA 1
ATOM 752 C C . TYR A 1 95 ? 5.171 2.054 3.269 1.00 96.56 95 TYR A C 1
ATOM 754 O O . TYR A 1 95 ? 5.482 2.110 2.084 1.00 96.56 95 TYR A O 1
ATOM 762 N N . LYS A 1 96 ? 5.933 2.585 4.235 1.00 96.00 96 LYS A N 1
ATOM 763 C CA . LYS A 1 96 ? 7.160 3.351 3.943 1.00 96.00 96 LYS A CA 1
ATOM 764 C C . LYS A 1 96 ? 8.181 2.515 3.173 1.00 96.00 96 LYS A C 1
ATOM 766 O O . LYS A 1 96 ? 8.762 2.980 2.196 1.00 96.00 96 LYS A O 1
ATOM 771 N N . ALA A 1 97 ? 8.387 1.272 3.608 1.00 96.88 97 ALA A N 1
ATOM 772 C CA . ALA A 1 97 ? 9.315 0.360 2.952 1.00 96.88 97 ALA A CA 1
ATOM 773 C C . ALA A 1 97 ? 8.883 0.050 1.511 1.00 96.88 97 ALA A C 1
ATOM 775 O O . ALA A 1 97 ? 9.721 -0.030 0.615 1.00 96.88 97 ALA A O 1
ATOM 776 N N . LEU A 1 98 ? 7.582 -0.125 1.277 1.00 96.44 98 LEU A N 1
ATOM 777 C CA . LEU A 1 98 ? 7.051 -0.408 -0.050 1.00 96.44 98 LEU A CA 1
ATOM 778 C C . LEU A 1 98 ? 7.085 0.827 -0.960 1.00 96.44 98 LEU A C 1
ATOM 780 O O . LEU A 1 98 ? 7.482 0.711 -2.115 1.00 96.44 98 LEU A O 1
ATOM 784 N N . GLU A 1 99 ? 6.742 2.002 -0.434 1.00 96.31 99 GLU A N 1
ATOM 785 C CA . GLU A 1 99 ? 6.835 3.284 -1.137 1.00 96.31 99 GLU A CA 1
ATOM 786 C C . GLU A 1 99 ? 8.259 3.532 -1.646 1.00 96.31 99 GLU A C 1
ATOM 788 O O . GLU A 1 99 ? 8.441 3.816 -2.830 1.00 96.31 99 GLU A O 1
ATOM 793 N N . LEU A 1 100 ? 9.272 3.325 -0.798 1.00 96.44 100 LEU A N 1
ATOM 794 C CA . LEU A 1 100 ? 10.674 3.451 -1.198 1.00 96.44 100 LEU A CA 1
ATOM 795 C C . LEU A 1 100 ? 11.021 2.513 -2.364 1.00 96.44 100 LEU A C 1
ATOM 797 O O . LEU A 1 100 ? 11.565 2.959 -3.372 1.00 96.44 100 LEU A O 1
ATOM 801 N N . LYS A 1 101 ? 10.636 1.234 -2.278 1.00 96.50 101 LYS A N 1
ATOM 802 C CA . LYS A 1 101 ? 10.896 0.251 -3.344 1.00 96.50 101 LYS A CA 1
ATOM 803 C C . LYS A 1 101 ? 10.193 0.600 -4.660 1.00 96.50 101 LYS A C 1
ATOM 805 O O . LYS A 1 101 ? 10.738 0.334 -5.732 1.00 96.50 101 LYS A O 1
ATOM 810 N N . VAL A 1 102 ? 8.996 1.190 -4.600 1.00 95.50 102 VAL A N 1
ATOM 811 C CA . VAL A 1 102 ? 8.286 1.690 -5.789 1.00 95.50 102 VAL A CA 1
ATOM 812 C C . VAL A 1 102 ? 9.046 2.857 -6.414 1.00 95.50 102 VAL A C 1
ATOM 814 O O . VAL A 1 102 ? 9.258 2.860 -7.624 1.00 95.50 102 VAL A O 1
ATOM 817 N N . LEU A 1 103 ? 9.500 3.823 -5.613 1.00 93.75 103 LEU A N 1
ATOM 818 C CA . LEU A 1 103 ? 10.281 4.960 -6.108 1.00 93.75 103 LEU A CA 1
ATOM 819 C C . LEU A 1 103 ? 11.603 4.514 -6.747 1.00 93.75 103 LEU A C 1
ATOM 821 O O . LEU A 1 103 ? 11.954 4.993 -7.826 1.00 93.75 103 LEU A O 1
ATOM 825 N N . GLU A 1 104 ? 12.294 3.554 -6.134 1.00 94.81 104 GLU A N 1
ATOM 826 C CA . GLU A 1 104 ? 13.488 2.928 -6.707 1.00 94.81 104 GLU A CA 1
ATOM 827 C C . GLU A 1 104 ? 13.192 2.261 -8.056 1.00 94.81 104 GLU A C 1
ATOM 829 O O . GLU A 1 104 ? 13.940 2.448 -9.017 1.00 94.81 104 GLU A O 1
A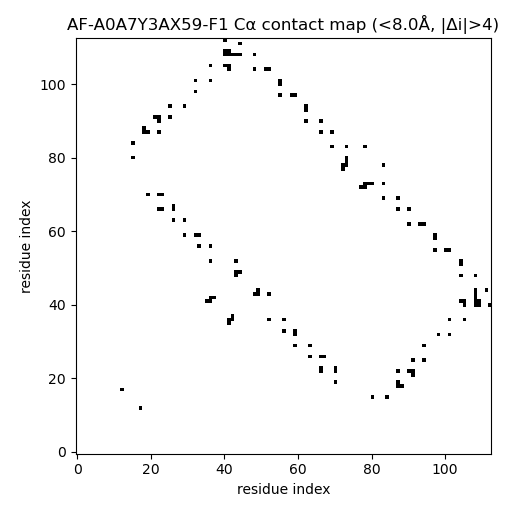TOM 834 N N . TYR A 1 105 ? 12.098 1.494 -8.152 1.00 95.12 105 TYR A N 1
ATOM 835 C CA . TYR A 1 105 ? 11.687 0.863 -9.408 1.00 95.12 105 TYR A CA 1
ATOM 836 C C . TYR A 1 105 ? 11.396 1.899 -10.496 1.00 95.12 105 TYR A C 1
ATOM 838 O O . TYR A 1 105 ? 11.870 1.742 -11.617 1.00 95.12 105 TYR A O 1
ATOM 846 N N . ILE 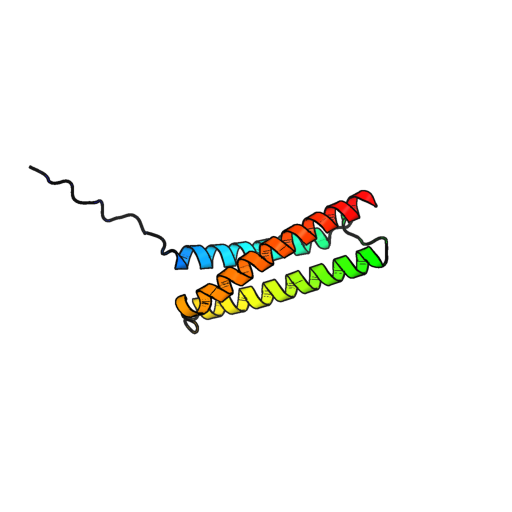A 1 106 ? 10.682 2.980 -10.169 1.00 92.94 106 ILE A N 1
ATOM 847 C CA . ILE A 1 106 ? 10.415 4.076 -11.112 1.00 92.94 106 ILE A CA 1
ATOM 848 C C . ILE A 1 106 ? 11.733 4.688 -11.606 1.00 92.94 106 ILE A C 1
ATOM 850 O O . ILE A 1 106 ? 11.866 4.978 -12.793 1.00 92.94 106 ILE A O 1
ATOM 854 N N . GLY A 1 107 ? 12.718 4.862 -10.719 1.00 92.44 107 GLY A N 1
ATOM 855 C CA . GLY A 1 107 ? 14.059 5.315 -11.092 1.00 92.44 107 GLY A CA 1
ATOM 856 C C . GLY A 1 107 ? 14.739 4.370 -12.087 1.00 92.44 107 GLY A C 1
ATOM 857 O O . GLY A 1 107 ? 15.235 4.818 -13.117 1.00 92.44 107 GLY A O 1
ATOM 858 N N . MET A 1 108 ? 14.696 3.061 -11.826 1.00 91.12 108 MET A N 1
ATOM 859 C CA . MET A 1 108 ? 15.239 2.040 -12.730 1.00 91.12 108 MET A CA 1
ATOM 860 C C . MET A 1 108 ? 14.524 2.024 -14.084 1.00 91.12 108 MET A C 1
ATOM 862 O O . MET A 1 108 ? 15.181 2.060 -15.119 1.00 91.12 108 MET A O 1
ATOM 866 N N . ALA A 1 109 ? 13.191 2.017 -14.097 1.00 89.38 109 ALA A N 1
ATOM 867 C CA . ALA A 1 109 ? 12.405 1.981 -15.328 1.00 89.38 109 ALA A CA 1
ATOM 868 C C . ALA A 1 109 ? 12.675 3.208 -16.219 1.00 89.38 109 ALA A C 1
ATOM 870 O O . ALA A 1 109 ? 12.820 3.071 -17.433 1.00 89.38 109 ALA A O 1
ATOM 871 N N . LYS A 1 110 ? 12.855 4.390 -15.612 1.00 86.88 110 LYS A N 1
ATOM 872 C CA . LYS A 1 110 ? 13.236 5.622 -16.319 1.00 86.88 110 LYS A CA 1
ATOM 873 C C . LYS A 1 110 ? 14.639 5.586 -16.919 1.00 86.88 110 LYS A C 1
ATOM 875 O O . LYS A 1 110 ? 14.828 6.140 -17.991 1.00 86.88 110 LYS A O 1
ATOM 880 N N . LEU A 1 111 ? 15.614 4.955 -16.264 1.00 80.19 111 LEU A N 1
ATOM 881 C CA . LEU A 1 111 ? 16.972 4.815 -16.818 1.00 80.19 111 LEU A CA 1
ATOM 882 C C . LEU A 1 111 ? 17.008 3.925 -18.064 1.00 80.19 111 LEU A C 1
ATOM 884 O O . LEU A 1 111 ? 17.914 4.043 -18.881 1.00 80.19 111 LEU A O 1
ATOM 888 N N . HIS A 1 112 ? 16.023 3.041 -18.202 1.00 62.75 112 HIS A N 1
ATOM 889 C CA . HIS A 1 112 ? 15.846 2.217 -19.387 1.00 62.75 112 HIS A CA 1
ATOM 890 C C . HIS A 1 112 ? 14.929 2.856 -20.438 1.00 62.75 112 HIS A C 1
ATOM 892 O O . HIS A 1 112 ? 14.730 2.222 -21.475 1.00 62.75 112 HIS A O 1
ATOM 898 N N . CYS A 1 113 ? 14.345 4.038 -20.188 1.00 55.31 113 CYS A N 1
ATOM 899 C CA . CYS A 1 113 ? 13.464 4.732 -21.133 1.00 55.31 113 CYS A CA 1
ATOM 900 C C . CYS A 1 113 ? 14.221 5.286 -22.333 1.00 55.31 113 CYS A C 1
ATOM 902 O O . CYS A 1 113 ? 15.208 6.024 -22.133 1.00 55.31 113 CYS A O 1
#

Secondary structure (DSSP, 8-state):
-------TT-----HHHHHHHHHHHHHHHHHHHHHHHTSGGG---SHHHHHHHHHHHHHHHHHHHHHHHHHHHHHTTSS-HHHHHHHHHHHHHHHHHHHHHHHHHHHHHHHT-

Foldseek 3Di:
DDDPDPDDDDPPCPVLNVLLVVLVVLLVVLVVLLVVCVDPLNDDPDPVSVVLSVVLNVLSVVLNVLSVVLSVCVVVVVDDSVRCVVVSVVSSVSSVVSVVSSVVSSVVSNVVD

Sequence (113 aa):
MTAIGPISGVPRYSSSNNALLRLERNNRSLLSLEEKLKSYVCEPKTRSLYEKMESLKNGLANLKSSNLEIITALKDHTLFFEDAKESIREQLEKYKALELKVLEYIGMAKLHC

Nearest PDB structures (foldseek):
  3jbi-assembly1_V  TM=6.035E-01  e=1.601E+00  Gallus gallus
  8d9p-assembly1_A  TM=4.976E-01  e=8.840E-01  synthetic construct
  7sqc-assembly1_C3  TM=5.700E-01  e=8.090E+00  Chlamydomonas reinhardtii
  4ilo-assembly1_A  TM=5.665E-01  e=8.090E+00  Chlamydia trachomatis L2/434/Bu
  7sqc-assembly1_C2  TM=5.657E-01  e=8.090E+00  Chlamydomonas reinhardtii

pLDDT: mean 86.45, std 16.38, range [36.81, 97.38]

Mean predicted aligned error: 7.98 Å

Solvent-accessible surface area (backbone atoms only — not comparable to full-atom values): 6570 Å² total; per-residue (Å²): 135,80,82,85,68,82,84,84,79,74,84,74,73,48,72,63,59,52,52,52,54,49,52,54,50,50,50,55,48,47,53,56,52,53,53,54,54,70,34,79,67,38,54,58,90,43,72,69,46,40,56,49,52,51,53,50,52,52,51,46,53,52,53,42,52,56,51,48,52,54,54,49,31,49,72,71,65,78,38,58,67,83,78,42,46,62,59,54,51,50,51,56,52,54,47,54,58,49,52,51,54,51,54,52,47,47,53,54,29,49,75,74,103